Protein AF-A0A8S3WZ16-F1 (afdb_monomer)

Radius of gyration: 33.81 Å; Cα contacts (8 Å, |Δi|>4): 5; chains: 1; bounding box: 65×62×87 Å

Foldseek 3Di:
DVVVVVVVVVVVVVVVVVVVVVVVVCVVVCVVVVHPPDCDPDDQDPVNVVVVVVVVVVVVVVVVVVVVVVVVVVPDPVDPPDPPDDPPDDDDDPDPDDDPDVPDDPPPPPPDDDDDDDDDDDDDDDDDDDDDDDDDDDDDD

Sequence (141 aa):
MQSIFMIVQAQKRIERNIIHRKNSRLSAFDNIRNLPKCEVPDPVSESQKEVEHKRMQLEKWKEEKGEKRKKLLHNEKLFVAGIVHPPLKYVPPPLPRPMPSTSGRVSHSIRSNCQITQKNSKCSKSTKPLHSFKMQNNLHS

Organism: Parnassius apollo (NCBI:txid110799)

Secondary structure (DSSP, 8-state):
-HHHHHHHHHHHHHHHHHHHHHHHHHHHHHHHTTPPPP-PPP---HHHHHHHHHHHHHHHHHHHHHHHHHHHHHH--S--TT--PPP----PPPPPPPPPP------------S-------------------PPPP----

pLDDT: mean 70.28, std 16.03, range [38.38, 95.75]

Mean predicted aligned error: 22.91 Å

Solvent-accessible surface area (backbone atoms only — not comparable to full-atom values): 9740 Å² total; per-residue (Å²): 116,71,67,62,55,52,52,54,51,51,50,54,52,51,53,52,50,53,52,51,53,52,54,52,53,49,55,55,56,35,57,76,66,70,50,81,77,77,82,69,78,71,81,74,49,70,70,54,52,52,53,51,52,52,50,52,53,52,50,52,51,51,49,55,53,49,52,51,49,54,56,48,65,73,67,53,69,92,74,74,87,78,80,81,72,75,82,80,75,86,72,80,75,82,77,78,77,88,70,83,74,86,74,82,77,85,78,79,80,78,79,86,82,77,82,89,80,89,82,90,82,79,89,81,89,83,88,83,80,84,88,84,81,84,88,85,83,84,86,80,135

Structure (mmCIF, N/CA/C/O backbone):
data_AF-A0A8S3WZ16-F1
#
_entry.id   AF-A0A8S3WZ16-F1
#
loop_
_atom_site.group_PDB
_atom_site.id
_atom_site.type_symbol
_atom_site.label_atom_id
_atom_site.label_alt_id
_atom_site.label_comp_id
_atom_site.label_asym_id
_atom_site.label_entity_id
_atom_site.label_seq_id
_atom_site.pdbx_PDB_ins_code
_atom_site.Cartn_x
_atom_site.Cartn_y
_atom_site.Cartn_z
_atom_site.occupancy
_atom_site.B_iso_or_equiv
_atom_site.auth_seq_id
_atom_site.auth_comp_id
_atom_site.auth_asym_id
_atom_site.auth_atom_id
_atom_site.pdbx_PDB_model_num
ATOM 1 N N . MET A 1 1 ? 13.120 24.056 6.302 1.00 61.78 1 MET A N 1
ATOM 2 C CA . MET A 1 1 ? 12.292 22.914 5.843 1.00 61.78 1 MET A CA 1
ATOM 3 C C . MET A 1 1 ? 12.509 22.544 4.369 1.00 61.78 1 MET A C 1
ATOM 5 O O . MET A 1 1 ? 12.671 21.364 4.095 1.00 61.78 1 MET A O 1
ATOM 9 N N . GLN A 1 2 ? 12.593 23.492 3.422 1.00 67.56 2 GLN A N 1
ATOM 10 C CA . GLN A 1 2 ? 12.799 23.183 1.987 1.00 67.56 2 GLN A CA 1
ATOM 11 C C . GLN A 1 2 ? 14.152 22.512 1.660 1.00 67.56 2 GLN A C 1
ATOM 13 O O . GLN A 1 2 ? 14.198 21.594 0.848 1.00 67.56 2 GLN A O 1
ATOM 18 N N . SER A 1 3 ? 15.239 22.903 2.334 1.00 70.75 3 SER A N 1
ATOM 19 C CA . SER A 1 3 ? 16.582 22.327 2.114 1.00 70.75 3 SER A CA 1
ATOM 20 C C . SER A 1 3 ? 16.662 20.824 2.440 1.00 70.75 3 SER A C 1
ATOM 22 O O . SER A 1 3 ? 17.178 20.035 1.650 1.00 70.75 3 SER A O 1
ATOM 24 N N . ILE A 1 4 ? 16.049 20.394 3.548 1.00 80.69 4 ILE A N 1
ATOM 25 C CA . ILE A 1 4 ? 16.037 18.982 3.974 1.00 80.69 4 ILE A CA 1
ATOM 26 C C . ILE A 1 4 ? 15.304 18.111 2.945 1.00 80.69 4 ILE A C 1
ATOM 28 O O . ILE A 1 4 ? 15.764 17.028 2.596 1.00 80.69 4 ILE A O 1
ATOM 32 N N . PHE A 1 5 ? 14.193 18.606 2.398 1.00 84.31 5 PHE A N 1
ATOM 33 C CA . PHE A 1 5 ? 13.429 17.899 1.372 1.00 84.31 5 PHE A CA 1
ATOM 34 C C . PHE A 1 5 ? 14.230 17.692 0.077 1.00 84.31 5 PHE A C 1
ATOM 36 O O . PHE A 1 5 ? 14.185 16.610 -0.511 1.00 84.31 5 PHE A O 1
ATOM 43 N N . MET A 1 6 ? 15.011 18.695 -0.333 1.00 83.62 6 MET A N 1
ATOM 44 C CA . MET A 1 6 ? 15.886 18.600 -1.506 1.00 83.62 6 MET A CA 1
ATOM 45 C C . MET A 1 6 ? 17.010 17.578 -1.304 1.00 83.62 6 MET A C 1
ATOM 47 O O . MET A 1 6 ? 17.281 16.786 -2.206 1.00 83.62 6 MET A O 1
ATOM 51 N N . ILE A 1 7 ? 17.611 17.532 -0.110 1.00 85.94 7 ILE A N 1
ATOM 52 C CA . ILE A 1 7 ? 18.643 16.544 0.241 1.00 85.94 7 ILE A CA 1
ATOM 53 C C . ILE A 1 7 ? 18.065 15.123 0.200 1.00 85.94 7 ILE A C 1
ATOM 55 O O . ILE A 1 7 ? 18.642 14.241 -0.435 1.00 85.94 7 ILE A O 1
ATOM 59 N N . VAL A 1 8 ? 16.883 14.911 0.787 1.00 89.00 8 VAL A N 1
ATOM 60 C CA . VAL A 1 8 ? 16.197 13.606 0.773 1.00 89.00 8 VAL A CA 1
ATOM 61 C C . VAL A 1 8 ? 15.840 13.174 -0.653 1.00 89.00 8 VAL A C 1
ATOM 63 O O . VAL A 1 8 ? 15.984 12.003 -1.007 1.00 89.00 8 VAL A O 1
ATOM 66 N N . GLN A 1 9 ?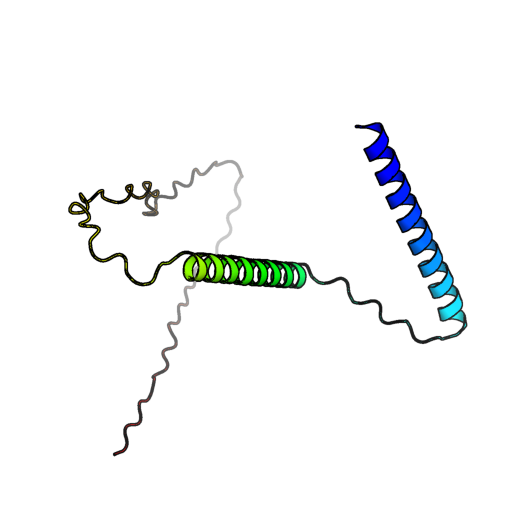 15.396 14.096 -1.511 1.00 87.62 9 GLN A N 1
ATOM 67 C CA . GLN A 1 9 ? 15.141 13.779 -2.919 1.00 87.62 9 GLN A CA 1
ATOM 68 C C . GLN A 1 9 ? 16.418 13.429 -3.688 1.00 87.62 9 GLN A C 1
ATOM 70 O O . GLN A 1 9 ? 16.414 12.474 -4.470 1.00 87.62 9 GLN A O 1
ATOM 75 N N . ALA A 1 10 ? 17.504 14.172 -3.467 1.00 87.31 10 ALA A N 1
ATOM 76 C CA . ALA A 1 10 ? 18.789 13.914 -4.102 1.00 87.31 10 ALA A CA 1
ATOM 77 C C . ALA A 1 10 ? 19.340 12.536 -3.705 1.00 87.31 10 ALA A C 1
ATOM 79 O O . ALA A 1 10 ? 19.722 11.761 -4.582 1.00 87.31 10 ALA A O 1
ATOM 80 N N . GLN A 1 11 ? 19.276 12.183 -2.417 1.00 90.38 11 GLN A N 1
ATOM 81 C CA . GLN A 1 11 ? 19.653 10.858 -1.914 1.00 90.38 11 GLN A CA 1
ATOM 82 C C . GLN A 1 11 ? 18.832 9.748 -2.581 1.00 90.38 11 GLN A C 1
ATOM 84 O O . GLN A 1 11 ? 19.403 8.839 -3.184 1.00 90.38 11 GLN A O 1
ATOM 89 N N . LYS A 1 12 ? 17.500 9.888 -2.625 1.00 90.38 12 LYS A N 1
ATOM 90 C CA . LYS A 1 12 ? 16.620 8.930 -3.318 1.00 90.38 12 LYS A CA 1
ATOM 91 C C . LYS A 1 12 ? 16.936 8.800 -4.811 1.00 90.38 12 LYS A C 1
ATOM 93 O O . LYS A 1 12 ? 16.765 7.731 -5.396 1.00 90.38 12 LYS A O 1
ATOM 98 N N . ARG A 1 13 ? 17.358 9.878 -5.478 1.00 88.25 13 ARG A N 1
ATOM 99 C CA . ARG A 1 13 ? 17.756 9.839 -6.896 1.00 88.25 13 ARG A CA 1
ATOM 100 C C . ARG A 1 13 ? 19.069 9.076 -7.089 1.00 88.25 13 ARG A C 1
ATOM 102 O O . ARG A 1 13 ? 19.168 8.288 -8.029 1.00 88.25 13 ARG A O 1
ATOM 109 N N . ILE A 1 14 ? 20.042 9.293 -6.206 1.00 90.25 14 ILE A N 1
ATOM 110 C CA . ILE A 1 14 ? 21.343 8.614 -6.221 1.00 90.25 14 ILE A CA 1
ATOM 111 C C . ILE A 1 14 ? 21.162 7.112 -5.976 1.00 90.25 14 ILE A C 1
ATOM 113 O O . ILE A 1 14 ? 21.662 6.307 -6.760 1.00 90.25 14 ILE A O 1
ATOM 117 N N . GLU A 1 15 ? 20.377 6.728 -4.968 1.00 89.56 15 GLU A N 1
ATOM 118 C CA . GLU A 1 15 ? 20.083 5.324 -4.649 1.00 89.56 15 GLU A CA 1
ATOM 119 C C . GLU A 1 15 ? 19.469 4.582 -5.839 1.00 89.56 15 GLU A C 1
ATOM 121 O O . GLU A 1 15 ? 19.973 3.534 -6.251 1.00 89.56 15 GLU A O 1
ATOM 126 N N . ARG A 1 16 ? 18.439 5.163 -6.470 1.00 88.12 16 ARG A N 1
ATOM 127 C CA . ARG A 1 16 ? 17.818 4.574 -7.667 1.00 88.12 16 ARG A CA 1
ATOM 128 C C . ARG A 1 16 ? 18.807 4.427 -8.822 1.00 88.12 16 ARG A C 1
ATOM 130 O O . ARG A 1 16 ? 18.770 3.418 -9.521 1.00 88.12 16 ARG A O 1
ATOM 137 N N . ASN A 1 17 ? 19.698 5.400 -9.025 1.00 85.81 17 ASN A N 1
ATOM 138 C CA . ASN A 1 17 ? 20.696 5.329 -10.092 1.00 85.81 17 ASN A CA 1
ATOM 139 C C . ASN A 1 17 ? 21.721 4.211 -9.846 1.00 85.81 17 ASN A C 1
ATOM 141 O O . ASN A 1 17 ? 22.048 3.470 -10.772 1.00 85.81 17 ASN A O 1
ATOM 145 N N . ILE A 1 18 ? 22.187 4.057 -8.603 1.00 84.12 18 ILE A N 1
ATOM 146 C CA . ILE A 1 18 ? 23.115 2.988 -8.213 1.00 84.12 18 ILE A CA 1
ATOM 147 C C . ILE A 1 18 ? 22.468 1.616 -8.427 1.00 84.12 18 ILE A C 1
ATOM 149 O O . ILE A 1 18 ? 23.093 0.745 -9.032 1.00 84.12 18 ILE A O 1
ATOM 153 N N . ILE A 1 19 ? 21.220 1.435 -7.983 1.00 83.25 19 ILE A N 1
ATOM 154 C CA . ILE A 1 19 ? 20.462 0.190 -8.181 1.00 83.25 19 ILE A CA 1
ATOM 155 C C . ILE A 1 19 ? 20.325 -0.113 -9.677 1.00 83.25 19 ILE A C 1
ATOM 157 O O . ILE A 1 19 ? 20.655 -1.210 -10.119 1.00 83.25 19 ILE A O 1
ATOM 161 N N . HIS A 1 20 ? 19.929 0.877 -10.480 1.00 79.00 20 HIS A N 1
ATOM 162 C CA . HIS A 1 20 ? 19.768 0.706 -11.921 1.00 79.00 20 HIS A CA 1
ATOM 163 C C . HIS A 1 20 ? 21.076 0.299 -12.622 1.00 79.00 20 HIS A C 1
ATOM 165 O O . HIS A 1 20 ? 21.086 -0.652 -13.404 1.00 79.00 20 HIS A O 1
ATOM 171 N N . ARG A 1 21 ? 22.202 0.955 -12.299 1.00 75.06 21 ARG A N 1
ATOM 172 C CA . ARG A 1 21 ? 23.521 0.603 -12.855 1.00 75.06 21 ARG A CA 1
ATOM 173 C C . ARG A 1 21 ? 23.966 -0.804 -12.453 1.00 75.06 21 ARG A C 1
ATOM 175 O O . ARG A 1 21 ? 24.537 -1.508 -13.283 1.00 75.06 21 ARG A O 1
ATOM 182 N N . LYS A 1 22 ? 23.729 -1.213 -11.200 1.00 76.44 22 LYS A N 1
ATOM 183 C CA . LYS A 1 22 ? 24.051 -2.567 -10.720 1.00 76.44 22 LYS A CA 1
ATOM 184 C C . LYS A 1 22 ? 23.232 -3.618 -11.468 1.00 76.44 22 LYS A C 1
ATOM 186 O O . LYS A 1 22 ? 23.818 -4.551 -12.006 1.00 76.44 22 LYS A O 1
ATOM 191 N N . ASN A 1 23 ? 21.924 -3.409 -11.593 1.00 73.44 23 ASN A N 1
ATOM 192 C CA . ASN A 1 23 ? 21.033 -4.331 -12.298 1.00 73.44 23 ASN A CA 1
ATOM 193 C C . ASN A 1 23 ? 21.380 -4.434 -13.793 1.00 73.44 23 ASN A C 1
ATOM 195 O O . ASN A 1 23 ? 21.405 -5.530 -14.342 1.00 73.44 23 ASN A O 1
ATOM 199 N N . SER A 1 24 ? 21.716 -3.313 -14.443 1.00 69.75 24 SER A N 1
ATOM 200 C CA . SER A 1 24 ? 22.125 -3.295 -15.854 1.00 69.75 24 SER A CA 1
ATOM 201 C C . SER A 1 24 ? 23.455 -4.021 -16.093 1.00 69.75 24 SER A C 1
ATOM 203 O O . SER A 1 24 ? 23.556 -4.817 -17.026 1.00 69.75 24 SER A O 1
ATOM 205 N N . ARG A 1 25 ? 24.465 -3.796 -15.237 1.00 65.44 25 ARG A N 1
ATOM 206 C CA . ARG A 1 25 ? 25.770 -4.469 -15.354 1.00 65.44 25 ARG A CA 1
ATOM 207 C C . ARG A 1 25 ? 25.654 -5.973 -15.131 1.00 65.44 25 ARG A C 1
ATOM 209 O O . ARG A 1 25 ? 26.225 -6.725 -15.910 1.00 65.44 25 ARG A O 1
ATOM 216 N N . LEU A 1 26 ? 24.925 -6.397 -14.100 1.00 67.38 26 LEU A N 1
ATOM 217 C CA . LEU A 1 26 ? 24.709 -7.817 -13.822 1.00 67.38 26 LEU A CA 1
ATOM 218 C C . LEU A 1 26 ? 23.967 -8.475 -14.989 1.00 67.38 26 LEU A C 1
ATOM 220 O O . LEU A 1 26 ? 24.486 -9.415 -15.572 1.00 67.38 26 LEU A O 1
ATOM 224 N N . SER A 1 27 ? 22.877 -7.872 -15.474 1.00 68.94 27 SER A N 1
ATOM 225 C CA . SER A 1 27 ? 22.105 -8.426 -16.593 1.00 68.94 27 SER A CA 1
ATOM 226 C C . SER A 1 27 ? 22.912 -8.633 -17.882 1.00 68.94 27 SER A C 1
ATOM 228 O O . SER A 1 27 ? 22.651 -9.603 -18.591 1.00 68.94 27 SER A O 1
ATOM 230 N N . ALA A 1 28 ? 23.864 -7.754 -18.216 1.00 72.88 28 ALA A N 1
ATOM 231 C CA . ALA A 1 28 ? 24.675 -7.906 -19.426 1.00 72.88 28 ALA A CA 1
ATOM 232 C C . ALA A 1 28 ? 25.730 -9.018 -19.287 1.00 72.88 28 ALA A C 1
ATOM 234 O O . ALA A 1 28 ? 25.886 -9.837 -20.191 1.00 72.88 28 ALA A O 1
ATOM 235 N N . PHE A 1 29 ? 26.430 -9.075 -18.148 1.00 76.06 29 PHE A N 1
ATOM 236 C CA . PHE A 1 29 ? 27.419 -10.125 -17.883 1.00 76.06 29 PHE A CA 1
ATOM 237 C C . PHE A 1 29 ? 26.770 -11.496 -17.675 1.00 76.06 29 PHE A C 1
ATOM 239 O O . PHE A 1 29 ? 27.312 -12.498 -18.140 1.00 76.06 29 PHE A O 1
ATOM 246 N N . ASP A 1 30 ? 25.608 -11.539 -17.030 1.00 74.31 30 ASP A N 1
ATOM 247 C CA . ASP A 1 30 ? 24.850 -12.765 -16.792 1.00 74.31 30 ASP A CA 1
ATOM 248 C C . ASP A 1 30 ? 24.324 -13.351 -18.110 1.00 74.31 30 ASP A C 1
ATOM 250 O O . ASP A 1 30 ? 24.339 -14.568 -18.286 1.00 74.31 30 ASP A O 1
ATOM 254 N N . ASN A 1 31 ? 23.966 -12.497 -19.079 1.00 78.44 31 ASN A N 1
ATOM 255 C CA . ASN A 1 31 ? 23.580 -12.915 -20.430 1.00 78.44 31 ASN A CA 1
ATOM 256 C C . ASN A 1 31 ? 24.759 -13.544 -21.196 1.00 78.44 31 ASN A C 1
ATOM 258 O O . ASN A 1 31 ? 24.625 -14.627 -21.752 1.00 78.44 31 ASN A O 1
ATOM 262 N N . ILE A 1 32 ? 25.951 -12.933 -21.144 1.00 84.81 32 ILE A N 1
ATOM 263 C CA . ILE A 1 32 ? 27.167 -13.503 -21.761 1.00 84.81 32 ILE A CA 1
ATOM 264 C C . ILE A 1 32 ? 27.509 -14.878 -21.160 1.00 84.81 32 ILE A C 1
ATOM 266 O O . ILE A 1 32 ? 28.026 -15.751 -21.852 1.00 84.81 32 ILE A O 1
ATOM 270 N N . ARG A 1 33 ? 27.214 -15.084 -19.871 1.00 85.12 33 ARG A N 1
ATOM 271 C CA . ARG A 1 33 ? 27.470 -16.341 -19.150 1.00 85.12 33 ARG A CA 1
ATOM 272 C C . ARG A 1 33 ? 26.323 -17.353 -19.244 1.00 85.12 33 ARG A C 1
ATOM 274 O O . ARG A 1 33 ? 26.421 -18.399 -18.609 1.00 85.12 33 ARG A O 1
ATOM 281 N N . ASN A 1 34 ? 25.258 -17.059 -19.999 1.00 81.62 34 ASN A N 1
ATOM 282 C CA . ASN A 1 34 ? 24.035 -17.868 -20.074 1.00 81.62 34 ASN A CA 1
ATOM 283 C C . ASN A 1 34 ? 23.478 -18.254 -18.691 1.00 81.62 34 ASN A C 1
ATOM 285 O O . ASN A 1 34 ? 22.968 -19.359 -18.501 1.00 81.62 34 ASN A O 1
ATOM 289 N N . LEU A 1 35 ? 23.598 -17.360 -17.706 1.00 79.75 35 LEU A N 1
ATOM 290 C CA . LEU A 1 35 ? 23.039 -17.608 -16.385 1.00 79.75 35 LEU A CA 1
ATOM 291 C C . LEU A 1 35 ? 21.508 -17.508 -16.444 1.00 79.75 35 LEU A C 1
ATOM 293 O O . LEU A 1 35 ? 20.971 -16.667 -17.177 1.00 79.75 35 LEU A O 1
ATOM 297 N N . PRO A 1 36 ? 20.785 -18.348 -15.679 1.00 74.25 36 PRO A N 1
ATOM 298 C CA . PRO A 1 36 ? 19.339 -18.247 -15.588 1.00 74.25 36 PRO A CA 1
ATOM 299 C C . PRO A 1 36 ? 18.974 -16.850 -15.089 1.00 74.25 36 PRO A C 1
ATOM 301 O O . PRO A 1 36 ? 19.536 -16.353 -14.110 1.00 74.25 36 PRO A O 1
ATOM 304 N N . LYS A 1 37 ? 18.047 -16.196 -15.793 1.00 69.81 37 LYS A N 1
ATOM 305 C CA . LYS A 1 37 ? 17.553 -14.881 -15.388 1.00 69.81 37 LYS A CA 1
ATOM 306 C C . LYS A 1 37 ? 16.954 -15.027 -13.995 1.00 69.81 37 LYS A C 1
ATOM 308 O O . LYS A 1 37 ? 16.067 -15.849 -13.795 1.00 69.81 37 LYS A O 1
ATOM 313 N N . CYS A 1 38 ? 17.451 -14.237 -13.049 1.00 64.56 38 CYS A N 1
ATOM 314 C CA . CYS A 1 38 ? 16.820 -14.122 -11.744 1.00 64.56 38 CYS A CA 1
ATOM 315 C C . CYS A 1 38 ? 15.381 -13.649 -11.989 1.00 64.56 38 CYS A C 1
ATOM 317 O O . CYS A 1 38 ? 15.195 -12.620 -12.645 1.00 64.56 38 CYS A O 1
ATOM 319 N N . GLU A 1 39 ? 14.388 -14.426 -11.552 1.00 62.50 39 GLU A N 1
ATOM 320 C CA . GLU A 1 39 ? 12.971 -14.088 -11.687 1.00 62.50 39 GLU A CA 1
ATOM 321 C C . GLU A 1 39 ? 12.711 -12.810 -10.888 1.00 62.50 39 GLU A C 1
ATOM 323 O O . GLU A 1 39 ? 12.505 -12.819 -9.675 1.00 62.50 39 GLU A O 1
ATOM 328 N N . VAL A 1 40 ? 12.815 -11.669 -11.566 1.00 66.56 40 VAL A N 1
ATOM 329 C CA . VAL A 1 40 ? 12.372 -10.400 -11.006 1.00 66.56 40 VAL A CA 1
ATOM 330 C C . VAL A 1 40 ? 10.859 -10.530 -10.868 1.00 66.56 40 VAL A C 1
ATOM 332 O O . VAL A 1 40 ? 10.218 -10.841 -11.873 1.00 66.56 40 VAL A O 1
ATOM 335 N N . PRO A 1 41 ? 10.285 -10.315 -9.670 1.00 66.75 41 PRO A N 1
ATOM 336 C CA . PRO A 1 41 ? 8.845 -10.384 -9.496 1.00 66.75 41 PRO A CA 1
ATOM 337 C C . PRO A 1 41 ? 8.187 -9.468 -10.518 1.00 66.75 41 PRO A C 1
ATOM 339 O O . PRO A 1 41 ? 8.551 -8.288 -10.608 1.00 66.75 41 PRO A O 1
ATOM 342 N N . ASP A 1 42 ? 7.257 -10.020 -11.295 1.00 66.56 42 ASP A N 1
ATOM 343 C CA . ASP A 1 42 ? 6.514 -9.238 -12.270 1.00 66.56 42 ASP A CA 1
ATOM 344 C C . ASP A 1 42 ? 5.930 -7.999 -11.583 1.00 66.56 42 ASP A C 1
ATOM 346 O O . ASP A 1 42 ? 5.492 -8.077 -10.425 1.00 66.56 42 ASP A O 1
ATOM 350 N N . PRO A 1 43 ? 5.944 -6.832 -12.250 1.00 68.56 43 PRO A N 1
ATOM 351 C CA . PRO A 1 43 ? 5.372 -5.628 -11.680 1.00 68.56 43 PRO A CA 1
ATOM 352 C C . PRO A 1 43 ? 3.919 -5.916 -11.301 1.00 68.56 43 PRO A C 1
ATOM 354 O O . PRO A 1 43 ? 3.069 -6.118 -12.166 1.00 68.56 43 PRO A O 1
ATOM 357 N N . VAL A 1 44 ? 3.665 -5.950 -9.988 1.00 69.56 44 VAL A N 1
ATOM 358 C CA . VAL A 1 44 ? 2.358 -6.261 -9.404 1.00 69.56 44 VAL A CA 1
ATOM 359 C C . VAL A 1 44 ? 1.307 -5.406 -10.102 1.00 69.56 44 VAL A C 1
ATOM 361 O O . VAL A 1 44 ? 1.407 -4.170 -10.108 1.00 69.56 44 VAL A O 1
ATOM 364 N N . SER A 1 45 ? 0.332 -6.071 -10.723 1.00 78.00 45 SER A N 1
ATOM 365 C CA . SER A 1 45 ? -0.728 -5.394 -11.470 1.00 78.00 45 SER A CA 1
ATOM 366 C C . SER A 1 45 ? -1.468 -4.410 -10.560 1.00 78.00 45 SER A C 1
ATOM 368 O O . SER A 1 45 ? -1.567 -4.623 -9.349 1.00 78.00 45 SER A O 1
ATOM 370 N N . GLU A 1 46 ? -2.018 -3.329 -11.116 1.00 77.31 46 GLU A N 1
ATOM 371 C CA . GLU A 1 46 ? -2.774 -2.352 -10.314 1.00 77.31 46 GLU A CA 1
ATOM 372 C C . GLU A 1 46 ? -3.913 -3.018 -9.530 1.00 77.31 46 GLU A C 1
ATOM 374 O O . GLU A 1 46 ? -4.116 -2.722 -8.354 1.00 77.31 46 GLU A O 1
ATOM 379 N N . SER A 1 47 ? -4.557 -4.022 -10.134 1.00 78.50 47 SER A N 1
ATOM 380 C CA . SER A 1 47 ? -5.588 -4.832 -9.481 1.00 78.50 47 SER A CA 1
ATOM 381 C C . SER A 1 47 ? -5.082 -5.576 -8.236 1.00 78.50 47 SER A C 1
ATOM 383 O O . SER A 1 47 ? -5.762 -5.610 -7.212 1.00 78.50 47 SER A O 1
ATOM 385 N N . GLN A 1 48 ? -3.864 -6.121 -8.275 1.00 80.00 48 GLN A N 1
ATOM 386 C CA . GLN A 1 48 ? -3.262 -6.812 -7.136 1.00 80.00 48 GLN A CA 1
ATOM 387 C C . GLN A 1 48 ? -2.863 -5.828 -6.031 1.00 80.00 48 GLN A C 1
ATOM 389 O O . GLN A 1 48 ? -3.084 -6.120 -4.857 1.00 80.00 48 GLN A O 1
ATOM 394 N N . LYS A 1 49 ? -2.373 -4.632 -6.388 1.00 83.44 49 LYS A N 1
ATOM 395 C CA . LYS A 1 49 ? -2.077 -3.566 -5.414 1.00 83.44 49 LYS A CA 1
ATOM 396 C C . LYS A 1 49 ? -3.333 -3.090 -4.688 1.00 83.44 49 LYS A C 1
ATOM 398 O O . LYS A 1 49 ? -3.296 -2.875 -3.479 1.00 83.44 49 LYS A O 1
ATOM 403 N N . GLU A 1 50 ? -4.456 -2.950 -5.392 1.00 88.88 50 GLU A N 1
ATOM 404 C CA . GLU A 1 50 ? -5.729 -2.592 -4.758 1.00 88.88 50 GLU A CA 1
ATOM 405 C C . GLU A 1 50 ? -6.220 -3.668 -3.786 1.00 88.88 50 GLU A C 1
ATOM 407 O O . GLU A 1 50 ? -6.719 -3.346 -2.705 1.00 88.88 50 GLU A O 1
ATOM 412 N N . VAL A 1 51 ? -6.088 -4.943 -4.160 1.00 91.12 51 VAL A N 1
ATOM 413 C CA . VAL A 1 51 ? -6.460 -6.076 -3.301 1.00 91.12 51 VAL A CA 1
ATOM 414 C C . VAL A 1 51 ? -5.586 -6.113 -2.050 1.00 91.12 51 VAL A C 1
ATOM 416 O O . VAL A 1 51 ? -6.104 -6.256 -0.942 1.00 91.12 51 VAL A O 1
ATOM 419 N N . GLU A 1 52 ? -4.279 -5.925 -2.204 1.00 89.50 52 GLU A N 1
ATOM 420 C CA . GLU A 1 52 ? -3.331 -5.887 -1.092 1.00 89.50 52 GLU A CA 1
ATOM 421 C C . GLU A 1 52 ? -3.602 -4.703 -0.154 1.00 89.50 52 GLU A C 1
ATOM 423 O O . GLU A 1 52 ? -3.676 -4.867 1.065 1.00 89.50 52 GLU A O 1
ATOM 428 N N . HIS A 1 53 ? -3.887 -3.527 -0.712 1.00 92.75 53 HIS A N 1
ATOM 429 C CA . HIS A 1 53 ? -4.257 -2.352 0.067 1.00 92.75 53 HIS A CA 1
ATOM 430 C C . HIS A 1 53 ? -5.569 -2.555 0.843 1.00 92.75 53 HIS A C 1
ATOM 432 O O . HIS A 1 53 ? -5.646 -2.236 2.032 1.00 92.75 53 HIS A O 1
ATOM 438 N N . LYS A 1 54 ? -6.596 -3.145 0.213 1.00 93.56 54 LYS A N 1
ATOM 439 C CA . LYS A 1 54 ? -7.853 -3.510 0.891 1.00 93.56 54 LYS A CA 1
ATOM 440 C C . LYS A 1 54 ? -7.607 -4.507 2.025 1.00 93.56 54 LYS A C 1
ATOM 442 O O . LYS A 1 54 ? -8.164 -4.340 3.110 1.00 93.56 54 LYS A O 1
ATOM 447 N N . ARG A 1 55 ? -6.754 -5.513 1.807 1.00 95.50 55 ARG A N 1
ATOM 448 C CA . ARG A 1 55 ? -6.372 -6.488 2.839 1.00 95.50 55 ARG A CA 1
ATOM 449 C C . ARG A 1 55 ? -5.724 -5.799 4.041 1.00 95.50 55 ARG A C 1
ATOM 451 O O . ARG A 1 55 ? -6.165 -6.033 5.163 1.00 95.50 55 ARG A O 1
ATOM 458 N N . MET A 1 56 ? -4.757 -4.912 3.805 1.00 93.94 56 MET A N 1
ATOM 459 C CA . MET A 1 56 ? -4.095 -4.153 4.871 1.00 93.94 56 MET A CA 1
ATOM 460 C C . MET A 1 56 ? -5.068 -3.278 5.670 1.00 93.94 56 MET A C 1
ATOM 462 O O . MET A 1 56 ? -4.987 -3.216 6.895 1.00 93.94 56 MET A O 1
ATOM 466 N N . GLN A 1 57 ? -6.013 -2.609 5.003 1.00 94.25 57 GLN A N 1
ATOM 467 C CA . GLN A 1 57 ? -7.021 -1.801 5.696 1.00 94.25 57 GLN A CA 1
ATOM 468 C C . GLN A 1 57 ? -7.916 -2.648 6.603 1.00 94.25 57 GLN A C 1
ATOM 470 O O . GLN A 1 57 ? -8.222 -2.240 7.723 1.00 94.25 57 GLN A O 1
ATOM 475 N N . LEU A 1 58 ? -8.324 -3.831 6.136 1.00 94.69 58 LEU A N 1
ATOM 476 C CA . LEU A 1 58 ? -9.142 -4.751 6.923 1.00 94.69 58 LEU A CA 1
ATOM 477 C C . LEU A 1 58 ? -8.385 -5.310 8.128 1.00 94.69 58 LEU A C 1
ATOM 479 O O . LEU A 1 58 ? -8.971 -5.449 9.201 1.00 94.69 58 LEU A O 1
ATOM 483 N N . GLU A 1 59 ? -7.103 -5.623 7.963 1.00 93.94 59 GLU A N 1
ATOM 484 C CA . GLU A 1 59 ? -6.234 -6.079 9.048 1.00 93.94 59 GLU A CA 1
ATOM 485 C C . GLU A 1 59 ? -6.092 -5.001 10.124 1.00 93.94 59 GLU A C 1
ATOM 487 O O . GLU A 1 59 ? -6.445 -5.238 11.281 1.00 93.94 59 GLU A O 1
ATOM 492 N N . LYS A 1 60 ? -5.759 -3.771 9.719 1.00 95.75 60 LYS A N 1
ATOM 493 C CA . LYS A 1 60 ? -5.699 -2.620 10.626 1.00 95.75 60 LYS A CA 1
ATOM 494 C C . LYS A 1 60 ? -7.033 -2.372 11.338 1.00 95.75 60 LYS A C 1
ATOM 496 O O . LYS A 1 60 ? -7.072 -2.123 12.541 1.00 95.75 60 LYS A O 1
ATOM 501 N N . TRP A 1 61 ? -8.153 -2.482 10.621 1.00 94.06 61 TRP A N 1
ATOM 502 C CA . TRP A 1 61 ? -9.478 -2.313 11.218 1.00 94.06 61 TRP A CA 1
ATOM 503 C C . TRP A 1 61 ? -9.794 -3.395 12.261 1.00 94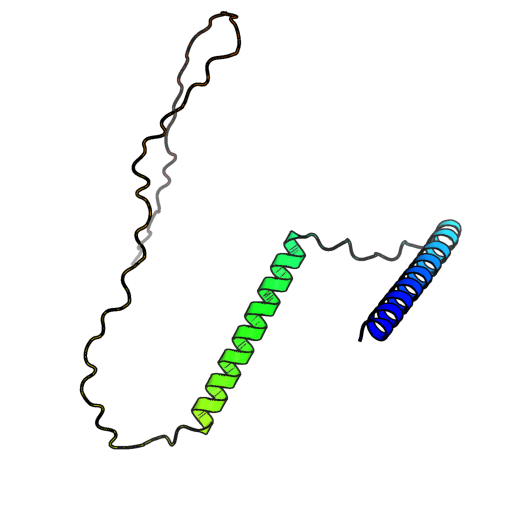.06 61 TRP A C 1
ATOM 505 O O . TRP A 1 61 ? -10.368 -3.093 13.312 1.00 94.06 61 TRP A O 1
ATOM 515 N N . LYS A 1 62 ? -9.402 -4.650 12.005 1.00 95.00 62 LYS A N 1
ATOM 516 C CA . LYS A 1 62 ? -9.542 -5.747 12.974 1.00 95.00 62 LYS A CA 1
ATOM 517 C C . LYS A 1 62 ? -8.708 -5.497 14.227 1.00 95.00 62 LYS A C 1
ATOM 519 O O . LYS A 1 62 ? -9.232 -5.679 15.327 1.00 95.00 62 LYS A O 1
ATOM 524 N N . GLU A 1 63 ? -7.465 -5.055 14.072 1.00 92.75 63 GLU A N 1
ATOM 525 C CA . GLU A 1 63 ? -6.579 -4.721 15.190 1.00 92.75 63 GLU A CA 1
ATOM 526 C C . GLU A 1 63 ? -7.161 -3.596 16.050 1.00 92.75 63 GLU A C 1
ATOM 528 O O . GLU A 1 63 ? -7.348 -3.781 17.253 1.00 92.75 63 GLU A O 1
ATOM 533 N N . GLU A 1 64 ? -7.572 -2.479 15.440 1.00 90.31 64 GLU A N 1
ATOM 534 C CA . GLU A 1 64 ? -8.175 -1.352 16.162 1.00 90.31 64 GLU A CA 1
ATOM 535 C C . GLU A 1 64 ? -9.461 -1.755 16.901 1.00 90.31 64 GLU A C 1
ATOM 537 O O . GLU A 1 64 ? -9.714 -1.320 18.029 1.00 90.31 64 GLU A O 1
ATOM 542 N N . LYS A 1 65 ? -10.307 -2.591 16.284 1.00 90.88 65 LYS A N 1
ATOM 543 C CA . LYS A 1 65 ? -11.522 -3.109 16.931 1.00 90.88 65 LYS A CA 1
ATOM 544 C C . LYS A 1 65 ? -11.189 -4.048 18.087 1.00 90.88 65 LYS A C 1
ATOM 546 O O . LYS A 1 65 ? -11.866 -3.982 19.115 1.00 90.88 65 LYS A O 1
ATOM 551 N N . GLY A 1 66 ? -10.178 -4.900 17.932 1.00 85.62 66 GLY A N 1
ATOM 552 C CA . GLY A 1 66 ? -9.692 -5.792 18.980 1.00 85.62 66 GLY A CA 1
ATOM 553 C C . GLY A 1 66 ? -9.122 -5.021 20.167 1.00 85.62 66 GLY A C 1
ATOM 554 O O . GLY A 1 66 ? -9.490 -5.286 21.309 1.00 85.62 66 GLY A O 1
ATOM 555 N N . GLU A 1 67 ? -8.295 -4.012 19.909 1.00 83.19 67 GLU A N 1
ATOM 556 C CA . GLU A 1 67 ? -7.697 -3.172 20.943 1.00 83.19 67 GLU A CA 1
ATOM 557 C C . GLU A 1 67 ? -8.759 -2.368 21.709 1.00 83.19 67 GLU A C 1
ATOM 559 O O . GLU A 1 67 ? -8.738 -2.329 22.939 1.00 83.19 67 GLU A O 1
ATOM 564 N N . LYS A 1 68 ? -9.754 -1.805 21.009 1.00 78.44 68 LYS A N 1
ATOM 565 C CA . LYS A 1 68 ? -10.905 -1.136 21.642 1.00 78.44 68 LYS A CA 1
ATOM 566 C C . LYS A 1 68 ? -11.688 -2.083 22.549 1.00 78.44 68 LYS A C 1
ATOM 568 O O . LYS A 1 68 ? -12.029 -1.700 23.663 1.00 78.44 68 LYS A O 1
ATOM 573 N N . ARG A 1 69 ? -11.942 -3.323 22.112 1.00 75.75 69 ARG A N 1
ATOM 574 C CA . ARG A 1 69 ? -12.609 -4.335 22.949 1.00 75.75 69 ARG A CA 1
ATOM 575 C C . ARG A 1 69 ? -11.787 -4.669 24.193 1.00 75.75 69 ARG A C 1
ATOM 577 O O . ARG A 1 69 ? -12.346 -4.681 25.280 1.00 75.75 69 ARG A O 1
ATOM 584 N N . LYS A 1 70 ? -10.472 -4.865 24.056 1.00 75.69 70 LYS A N 1
ATOM 585 C CA . LYS A 1 70 ? -9.578 -5.123 25.198 1.00 75.69 70 LYS A CA 1
ATOM 586 C C . LYS A 1 70 ? -9.564 -3.959 26.195 1.00 75.69 70 LYS A C 1
ATOM 588 O O . LYS A 1 70 ? -9.626 -4.190 27.397 1.00 75.69 70 LYS A O 1
ATOM 593 N N . LYS A 1 71 ? -9.544 -2.714 25.707 1.00 74.44 71 LYS A N 1
ATOM 594 C CA . LYS A 1 71 ? -9.614 -1.511 26.555 1.00 74.44 71 LYS A CA 1
ATOM 595 C C . LYS A 1 71 ? -10.968 -1.361 27.258 1.00 74.44 71 LYS A C 1
ATOM 597 O O . LYS A 1 71 ? -10.987 -0.926 28.402 1.00 74.44 71 LYS A O 1
ATOM 602 N N . LEU A 1 72 ? -12.082 -1.724 26.619 1.00 65.69 72 LEU A N 1
ATOM 603 C CA . LEU A 1 72 ? -13.410 -1.703 27.252 1.00 65.69 72 LEU A CA 1
ATOM 604 C C . LEU A 1 72 ? -13.532 -2.771 28.348 1.00 65.69 72 LEU A C 1
ATOM 606 O O . LEU A 1 72 ? -13.879 -2.438 29.474 1.00 65.69 72 LEU A O 1
ATOM 610 N N . LEU A 1 73 ? -13.118 -4.010 28.062 1.00 61.72 73 LEU A N 1
ATOM 611 C CA . LEU A 1 73 ? -13.106 -5.107 29.041 1.00 61.72 73 LEU A CA 1
ATOM 612 C C . LEU A 1 73 ? -12.232 -4.820 30.272 1.00 61.72 73 LEU A C 1
ATOM 614 O O . LEU A 1 73 ? -12.527 -5.311 31.354 1.00 61.72 73 LEU A O 1
ATOM 618 N N . HIS A 1 74 ? -11.165 -4.031 30.125 1.00 61.06 74 HIS A N 1
ATOM 619 C CA . HIS A 1 74 ? -10.298 -3.660 31.246 1.00 61.06 74 HIS A CA 1
ATOM 620 C C . HIS A 1 74 ? -10.876 -2.526 32.120 1.00 61.06 74 HIS A C 1
ATOM 622 O O . HIS A 1 74 ? -10.479 -2.382 33.273 1.00 61.06 74 HIS A O 1
ATOM 628 N N . ASN A 1 75 ? -11.789 -1.702 31.592 1.00 59.00 75 ASN A N 1
ATOM 629 C CA . ASN A 1 75 ? -12.363 -0.557 32.316 1.00 59.00 75 ASN A CA 1
ATOM 630 C C . ASN A 1 75 ? -13.802 -0.794 32.803 1.00 59.00 75 ASN A C 1
ATOM 632 O O . ASN A 1 75 ? -14.309 -0.018 33.613 1.00 59.00 75 ASN A O 1
ATOM 636 N N . GLU A 1 76 ? -14.466 -1.856 32.350 1.00 60.28 76 GLU A N 1
ATOM 637 C CA . GLU A 1 76 ? -15.770 -2.254 32.872 1.00 60.28 76 GLU A CA 1
ATOM 638 C C . GLU A 1 76 ? -15.598 -2.956 34.227 1.00 60.28 76 GLU A C 1
ATOM 640 O O . GLU A 1 76 ? -15.316 -4.150 34.320 1.00 60.28 76 GLU A O 1
ATOM 645 N N . LYS A 1 77 ? -15.806 -2.206 35.318 1.00 64.75 77 LYS A N 1
ATOM 646 C CA . LYS A 1 77 ? -16.229 -2.808 36.588 1.00 64.75 77 LYS A CA 1
ATOM 647 C C . LYS A 1 77 ? -17.529 -3.561 36.303 1.00 64.75 77 LYS A C 1
ATOM 649 O O . LYS A 1 77 ? -18.547 -2.931 36.032 1.00 64.75 77 LYS A O 1
ATOM 654 N N . LEU A 1 78 ? -17.465 -4.891 36.356 1.00 67.44 78 LEU A N 1
ATOM 655 C CA . LEU A 1 78 ? -18.489 -5.815 35.854 1.00 67.44 78 LEU A CA 1
ATOM 656 C C . LEU A 1 78 ? -19.907 -5.603 36.404 1.00 67.44 78 LEU A C 1
ATOM 658 O O . LEU A 1 78 ? -20.850 -6.083 35.790 1.00 67.44 78 LEU A O 1
ATOM 662 N N . PHE A 1 79 ? -20.095 -4.852 37.490 1.00 58.81 79 PHE A N 1
ATOM 663 C CA . PHE A 1 79 ? -21.424 -4.459 37.950 1.00 58.81 79 PHE A CA 1
ATOM 664 C C . PHE A 1 79 ? -21.382 -3.065 38.580 1.00 58.81 79 PHE A C 1
ATOM 666 O O . PHE A 1 79 ? -21.009 -2.906 39.740 1.00 58.81 79 PHE A O 1
ATOM 673 N N . VAL A 1 80 ? -21.812 -2.045 37.836 1.00 57.34 80 VAL A N 1
ATOM 674 C CA . VAL A 1 80 ? -22.403 -0.854 38.457 1.00 57.34 80 VAL A CA 1
ATOM 675 C C . VAL A 1 80 ? -23.904 -1.099 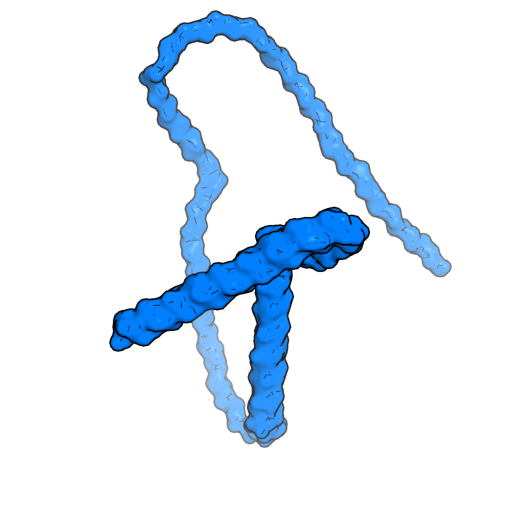38.491 1.00 57.34 80 VAL A C 1
ATOM 677 O O . VAL A 1 80 ? -24.627 -0.800 37.543 1.00 57.34 80 VAL A O 1
ATOM 680 N N . ALA A 1 81 ? -24.372 -1.707 39.578 1.00 58.09 81 ALA A N 1
ATOM 681 C CA . ALA A 1 81 ? -25.788 -1.684 39.898 1.00 58.09 81 ALA A CA 1
ATOM 682 C C . ALA A 1 81 ? -26.190 -0.217 40.127 1.00 58.09 81 ALA A C 1
ATOM 684 O O . ALA A 1 81 ? -25.706 0.417 41.061 1.00 58.09 81 ALA A O 1
ATOM 685 N N . GLY A 1 82 ? -27.053 0.323 39.260 1.00 58.16 82 GLY A N 1
ATOM 686 C CA . GLY A 1 82 ? -27.824 1.526 39.581 1.00 58.16 82 GLY A CA 1
ATOM 687 C C . GLY A 1 82 ? -27.535 2.808 38.799 1.00 58.16 82 GLY A C 1
ATOM 688 O O . GLY A 1 82 ? -27.735 3.881 39.358 1.00 58.16 82 GLY A O 1
ATOM 689 N N . ILE A 1 83 ? -27.150 2.761 37.518 1.00 63.44 83 ILE A N 1
ATOM 690 C CA . ILE A 1 83 ? -27.354 3.948 36.665 1.00 63.44 83 ILE A CA 1
ATOM 691 C C . ILE A 1 83 ? -28.756 3.857 36.058 1.00 63.44 83 ILE A C 1
ATOM 693 O O . ILE A 1 83 ? -28.975 3.213 35.034 1.00 63.44 83 ILE A O 1
ATOM 697 N N . VAL A 1 84 ? -29.724 4.493 36.722 1.00 66.94 84 VAL A N 1
ATOM 698 C CA . VAL A 1 84 ? -31.051 4.737 36.146 1.00 66.94 84 VAL A CA 1
ATOM 699 C C . VAL A 1 84 ? -30.868 5.756 35.028 1.00 66.94 84 VAL A C 1
ATOM 701 O O . VAL A 1 84 ? -30.754 6.958 35.269 1.00 66.94 84 VAL A O 1
ATOM 704 N N . HIS A 1 85 ? -30.777 5.275 33.791 1.00 68.69 85 HIS A N 1
ATOM 705 C CA . HIS A 1 85 ? -30.762 6.160 32.638 1.00 68.69 85 HIS A CA 1
ATOM 706 C C . HIS A 1 85 ? -32.142 6.816 32.496 1.00 68.69 85 HIS A C 1
ATOM 708 O O . HIS A 1 85 ? -33.153 6.106 32.510 1.00 68.69 85 HIS A O 1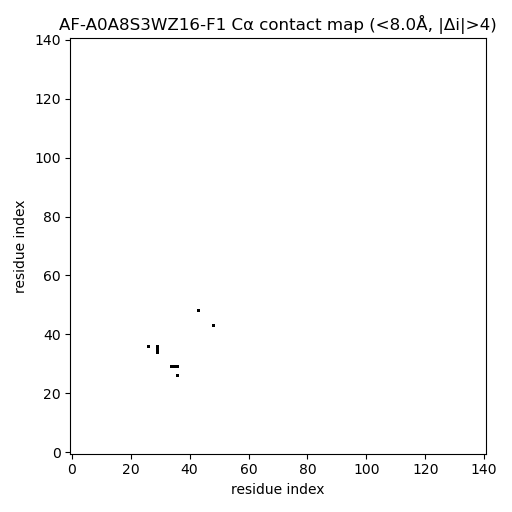
ATOM 714 N N . PRO A 1 86 ? -32.220 8.151 32.346 1.00 72.81 86 PRO A N 1
ATOM 715 C CA . PRO A 1 86 ? -33.472 8.783 31.965 1.00 72.81 86 PRO A CA 1
ATOM 716 C C . PRO A 1 86 ? -33.932 8.193 30.622 1.00 72.81 86 PRO A C 1
ATOM 718 O O . PRO A 1 86 ? -33.083 7.886 29.777 1.00 72.81 86 PRO A O 1
ATOM 721 N N . PRO A 1 87 ? -35.248 8.021 30.403 1.00 78.31 87 PRO A N 1
ATOM 722 C CA . PRO A 1 87 ? -35.754 7.463 29.158 1.00 78.31 87 PRO A CA 1
ATOM 723 C C . PRO A 1 87 ? -35.210 8.273 27.978 1.00 78.31 87 PRO A C 1
ATOM 725 O O . PRO A 1 87 ? -35.359 9.498 27.923 1.00 78.31 87 PRO A O 1
ATOM 728 N N . LEU A 1 88 ? -34.534 7.576 27.062 1.00 73.75 88 LEU A N 1
ATOM 729 C CA . LEU A 1 88 ? -33.976 8.143 25.839 1.00 73.75 88 LEU A CA 1
ATOM 730 C C . LEU A 1 88 ? -35.094 8.866 25.083 1.00 73.75 88 LEU A C 1
ATOM 732 O O . LEU A 1 88 ? -35.994 8.234 24.530 1.00 73.75 88 LEU A O 1
ATOM 736 N N . LYS A 1 89 ? -35.046 10.203 25.064 1.00 76.38 89 LYS A N 1
ATOM 737 C CA . LYS A 1 89 ? -35.915 10.993 24.191 1.00 76.38 89 LYS A CA 1
ATOM 738 C C . LYS A 1 89 ? -35.544 10.638 22.756 1.00 76.38 89 LYS A C 1
ATOM 740 O O . LYS A 1 89 ? -34.396 10.815 22.353 1.00 76.38 89 LYS A O 1
ATOM 745 N N . TYR A 1 90 ? -36.505 10.097 22.015 1.00 79.88 90 TYR A N 1
ATOM 746 C CA . TYR A 1 90 ? -36.322 9.717 20.622 1.00 79.88 90 TYR A CA 1
ATOM 747 C C . TYR A 1 90 ? -35.926 10.949 19.801 1.00 79.88 90 TYR A C 1
ATOM 749 O O . TYR A 1 90 ? -36.728 11.862 19.610 1.00 79.88 90 TYR A O 1
ATOM 757 N N . VAL A 1 91 ? -34.678 10.973 19.332 1.00 80.75 91 VAL A N 1
ATOM 758 C CA . VAL A 1 91 ? -34.226 11.897 18.293 1.00 80.75 91 VAL A CA 1
ATOM 759 C C . VAL A 1 91 ? -34.233 11.100 16.991 1.00 80.75 91 VAL A C 1
ATOM 761 O O . VAL A 1 91 ? -33.437 10.164 16.865 1.00 80.75 91 VAL A O 1
ATOM 764 N N . PRO A 1 92 ? -35.137 11.400 16.041 1.00 83.00 92 PRO A N 1
ATOM 765 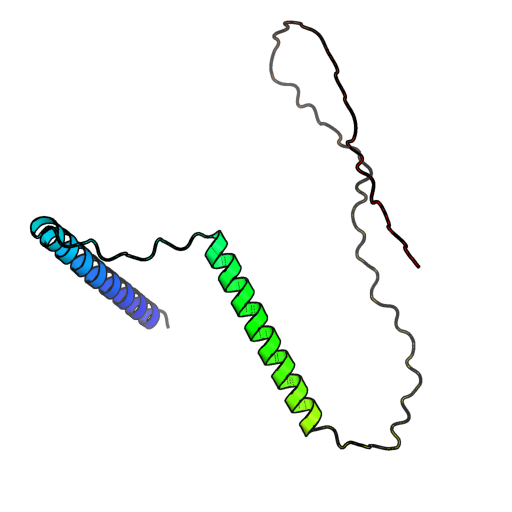C CA . PRO A 1 92 ? -35.126 10.722 14.758 1.00 83.00 92 PRO A CA 1
ATOM 766 C C . PRO A 1 92 ? -33.785 10.975 14.054 1.00 83.00 92 PRO A C 1
ATOM 768 O O . PRO A 1 92 ? -33.241 12.082 14.139 1.00 83.00 92 PRO A O 1
ATOM 771 N N . PRO A 1 93 ? -33.230 9.964 13.364 1.00 82.81 93 PRO A N 1
ATOM 772 C CA . PRO A 1 93 ? -32.014 10.140 12.587 1.00 82.81 93 PRO A CA 1
ATOM 773 C C . PRO A 1 93 ? -32.208 11.241 11.531 1.00 82.81 93 PRO A C 1
ATOM 775 O O . PRO A 1 93 ? -33.330 11.448 11.055 1.00 82.81 93 PRO A O 1
ATOM 778 N N . PRO A 1 94 ? -31.131 11.952 11.150 1.00 84.38 94 PRO A N 1
ATOM 779 C CA . PRO A 1 94 ? -31.209 13.006 10.148 1.00 84.38 94 PRO A CA 1
ATOM 780 C C . PRO A 1 94 ? -31.806 12.457 8.852 1.00 84.38 94 PRO A C 1
ATOM 782 O O . PRO A 1 94 ? -31.425 11.379 8.387 1.00 84.38 94 PRO A O 1
ATOM 785 N N . LEU A 1 95 ? -32.752 13.208 8.284 1.00 83.38 95 LEU A N 1
ATOM 786 C CA . LEU A 1 95 ? -33.444 12.809 7.065 1.00 83.38 95 LEU A CA 1
ATOM 787 C C . LEU A 1 95 ? -32.428 12.571 5.933 1.00 83.38 95 LEU A C 1
ATOM 789 O O . LEU A 1 95 ? -31.495 13.368 5.767 1.00 83.38 95 LEU A O 1
ATOM 793 N N . PRO A 1 96 ? -32.590 11.495 5.141 1.00 83.00 96 PRO A N 1
ATOM 794 C CA . PRO A 1 96 ? -31.757 11.263 3.972 1.00 83.00 96 PRO A CA 1
ATOM 795 C C . PRO A 1 96 ? -31.819 12.473 3.038 1.00 83.00 96 PRO A C 1
ATOM 797 O O . PRO A 1 96 ? -32.889 13.038 2.805 1.00 83.00 96 PRO A O 1
ATOM 800 N N . ARG A 1 97 ? -30.669 12.868 2.482 1.00 83.00 97 ARG A N 1
ATOM 801 C CA . ARG A 1 97 ? -30.624 13.936 1.477 1.00 83.00 97 ARG A CA 1
ATOM 802 C C . ARG A 1 97 ? -31.500 13.546 0.279 1.00 83.00 97 ARG A C 1
ATOM 804 O O . ARG A 1 97 ? -31.428 12.389 -0.143 1.00 83.00 97 ARG A O 1
ATOM 811 N N . PRO A 1 98 ? -32.289 14.479 -0.283 1.00 80.62 98 PRO A N 1
ATOM 812 C CA . PRO A 1 98 ? -33.124 14.186 -1.436 1.00 80.62 98 PRO A CA 1
ATOM 813 C C . PRO A 1 98 ? -32.238 13.737 -2.597 1.00 80.62 98 PRO A C 1
ATOM 815 O O . PRO A 1 98 ? -31.347 14.459 -3.045 1.00 80.62 98 PRO A O 1
ATOM 818 N N . MET A 1 99 ? -32.467 12.508 -3.048 1.00 80.19 99 MET A N 1
ATOM 819 C CA . MET A 1 99 ? -31.810 11.950 -4.219 1.00 80.19 99 MET A CA 1
ATOM 820 C C . MET A 1 99 ? -32.603 12.409 -5.449 1.00 80.19 99 MET A C 1
ATOM 822 O O . MET A 1 99 ? -33.835 12.320 -5.425 1.00 80.19 99 MET A O 1
ATOM 826 N N . PRO A 1 100 ? -31.958 12.935 -6.505 1.00 76.12 100 PRO A N 1
ATOM 827 C CA . PRO A 1 100 ? -32.679 13.328 -7.706 1.00 76.12 100 PRO A CA 1
ATOM 828 C C . PRO A 1 100 ? -33.398 12.105 -8.276 1.00 76.12 100 PRO A C 1
ATOM 830 O O . PRO A 1 100 ? -32.797 11.045 -8.458 1.00 76.12 100 PRO A O 1
ATOM 833 N N . SER A 1 101 ? -34.702 12.250 -8.517 1.00 74.62 101 SER A N 1
ATOM 834 C CA . SER A 1 101 ? -35.518 11.182 -9.082 1.00 74.62 101 SER A CA 1
ATOM 835 C C . SER A 1 101 ? -34.979 10.819 -10.460 1.00 74.62 101 SER A C 1
ATOM 837 O O . SER A 1 101 ? -34.980 11.639 -11.376 1.00 74.62 101 SER A O 1
ATOM 839 N N . THR A 1 102 ? -34.548 9.573 -10.626 1.00 66.81 102 THR A N 1
ATOM 840 C CA . THR A 1 102 ? -34.207 8.990 -11.926 1.00 66.81 102 THR A CA 1
ATOM 841 C C . THR A 1 102 ? -35.464 8.581 -12.705 1.00 66.81 102 THR A C 1
ATOM 843 O O . THR A 1 102 ? -35.433 7.645 -13.498 1.00 66.81 102 THR A O 1
ATOM 846 N N . SER A 1 103 ? -36.589 9.282 -12.516 1.00 62.62 103 SER A N 1
ATOM 847 C CA . SER A 1 103 ? -37.725 9.195 -13.432 1.00 62.62 103 SER A CA 1
ATOM 848 C C . SER A 1 103 ? -37.404 10.030 -14.666 1.00 62.62 103 SER A C 1
ATOM 850 O O . SER A 1 103 ? -37.437 11.259 -14.644 1.00 62.62 103 SER A O 1
ATOM 852 N N . GLY A 1 104 ? -37.017 9.325 -15.725 1.00 64.75 104 GLY A N 1
ATOM 853 C CA . GLY A 1 104 ? -36.403 9.872 -16.920 1.00 64.75 104 GLY A CA 1
ATOM 854 C C . GLY A 1 104 ? -37.149 11.034 -17.571 1.00 64.75 104 GLY A C 1
ATOM 855 O O . GLY A 1 104 ? -38.331 10.957 -17.896 1.00 64.75 104 GLY A O 1
ATOM 856 N N . ARG A 1 105 ? -36.377 12.069 -17.897 1.00 62.41 105 ARG A N 1
ATOM 857 C CA . ARG A 1 105 ? -36.578 12.846 -19.117 1.00 62.41 105 ARG A CA 1
ATOM 858 C C . ARG A 1 105 ? -35.218 13.320 -19.617 1.00 62.41 105 ARG A C 1
ATOM 860 O O . ARG A 1 105 ? -34.716 14.364 -19.220 1.00 62.41 105 ARG A O 1
ATOM 867 N N . VAL A 1 106 ? -34.598 12.504 -20.467 1.00 60.53 106 VAL A N 1
ATOM 868 C CA . VAL A 1 106 ? -33.449 12.930 -21.271 1.00 60.53 106 VAL A CA 1
ATOM 869 C C . VAL A 1 106 ? -34.003 13.856 -22.349 1.00 60.53 106 VAL A C 1
ATOM 871 O O . VAL A 1 106 ? -34.514 13.405 -23.371 1.00 60.53 106 VAL A O 1
ATOM 874 N N . SER A 1 107 ? -33.973 15.163 -22.104 1.00 60.59 107 SER A N 1
ATOM 875 C CA . SER A 1 107 ? -34.195 16.138 -23.168 1.00 60.59 107 SER A CA 1
ATOM 876 C C . SER A 1 107 ? -32.941 16.156 -24.038 1.00 60.59 107 SER A C 1
ATOM 878 O O . SER A 1 107 ? -31.954 16.804 -23.699 1.00 60.59 107 SER A O 1
ATOM 880 N N . HIS A 1 108 ? -32.955 15.409 -25.143 1.00 55.47 108 HIS A N 1
ATOM 881 C CA . HIS A 1 108 ? -31.931 15.533 -26.175 1.00 55.47 108 HIS A CA 1
ATOM 882 C C . HIS A 1 108 ? -32.010 16.947 -26.765 1.00 55.47 108 HIS A C 1
ATOM 884 O O . HIS A 1 108 ? -32.909 17.246 -27.549 1.00 55.47 108 HIS A O 1
ATOM 890 N N . SER A 1 109 ? -31.079 17.830 -26.400 1.00 57.03 109 SER A N 1
ATOM 891 C CA . SER A 1 109 ? -30.845 19.043 -27.179 1.00 57.03 109 SER A CA 1
ATOM 892 C C . SER A 1 109 ? -30.110 18.634 -28.455 1.00 57.03 109 SER A C 1
ATOM 894 O O . SER A 1 109 ? -28.893 18.466 -28.497 1.00 57.03 109 SER A O 1
ATOM 896 N N . ILE A 1 110 ? -30.873 18.401 -29.520 1.00 54.28 110 ILE A N 1
ATOM 897 C CA . ILE A 1 110 ? -30.315 18.213 -30.856 1.00 54.28 110 ILE A CA 1
ATOM 898 C C . ILE A 1 110 ? -29.738 19.569 -31.279 1.00 54.28 110 ILE A C 1
ATOM 900 O O . ILE A 1 110 ? -30.469 20.455 -31.714 1.00 54.28 110 ILE A O 1
ATOM 904 N N . ARG A 1 111 ? -28.419 19.756 -31.146 1.00 54.47 111 ARG A N 1
ATOM 905 C CA . ARG A 1 111 ? -27.711 20.772 -31.934 1.00 54.47 111 ARG A CA 1
ATOM 906 C C . ARG A 1 111 ? -27.607 20.243 -33.359 1.00 54.47 111 ARG A C 1
ATOM 908 O O . ARG A 1 111 ? -26.725 19.456 -33.685 1.00 54.47 111 ARG A O 1
ATOM 915 N N . SER A 1 112 ? -28.543 20.666 -34.199 1.00 46.88 112 SER A N 1
ATOM 916 C CA . SER A 1 112 ? -28.477 20.507 -35.644 1.00 46.88 112 SER A CA 1
ATOM 917 C C . SER A 1 112 ? -27.359 21.388 -36.195 1.00 46.88 112 SER A C 1
ATOM 919 O O . SER A 1 112 ? -27.556 22.585 -36.391 1.00 46.88 112 SER A O 1
ATOM 921 N N . ASN A 1 113 ? -26.187 20.813 -36.450 1.00 50.53 113 ASN A N 1
ATOM 922 C CA . ASN A 1 113 ? -25.343 21.317 -37.526 1.00 50.53 113 ASN A CA 1
ATOM 923 C C . ASN A 1 113 ? -24.391 20.225 -38.011 1.00 50.53 113 ASN A C 1
ATOM 925 O O . ASN A 1 113 ? -23.224 20.219 -37.647 1.00 50.53 113 ASN A O 1
ATOM 929 N N . CYS A 1 114 ? -24.905 19.274 -38.788 1.00 40.28 114 CYS A N 1
ATOM 930 C CA . CYS A 1 114 ? -24.112 18.500 -39.740 1.00 40.28 114 CYS A CA 1
ATOM 931 C C . CYS A 1 114 ? -25.047 17.994 -40.840 1.00 40.28 114 CYS A C 1
ATOM 933 O O . CYS A 1 114 ? -26.130 17.470 -40.584 1.00 40.28 114 CYS A O 1
ATOM 935 N N . GLN A 1 115 ? -24.627 18.258 -42.066 1.00 42.34 115 GLN A N 1
ATOM 936 C CA . GLN A 1 115 ? -25.374 18.130 -43.303 1.00 42.34 115 GLN A CA 1
ATOM 937 C C . GLN A 1 115 ? -25.603 16.659 -43.687 1.00 42.34 115 GLN A C 1
ATOM 939 O O . GLN A 1 115 ? -24.704 15.831 -43.604 1.00 42.34 115 GLN A O 1
ATOM 944 N N . ILE A 1 116 ? -26.837 16.376 -44.108 1.00 46.34 116 ILE A N 1
ATOM 945 C CA . ILE A 1 116 ? -27.239 15.554 -45.262 1.00 46.34 116 ILE A CA 1
ATOM 946 C C . ILE A 1 116 ? -26.230 14.475 -45.702 1.00 46.34 116 ILE A C 1
ATOM 948 O O . ILE A 1 116 ? -25.272 14.774 -46.398 1.00 46.34 116 ILE A O 1
ATOM 952 N N . THR A 1 117 ? -26.559 13.202 -45.467 1.00 41.78 117 THR A N 1
ATOM 953 C CA . THR A 1 117 ? -26.640 12.198 -46.547 1.00 41.78 117 THR A CA 1
ATOM 954 C C . THR A 1 117 ? -27.583 11.066 -46.132 1.00 41.78 117 THR A C 1
ATOM 956 O O . THR A 1 117 ? -27.369 10.346 -45.162 1.00 41.78 117 THR A O 1
ATOM 959 N N . GLN A 1 118 ? -28.679 10.938 -46.875 1.00 43.12 118 GLN A N 1
ATOM 960 C CA . GLN A 1 118 ? -29.595 9.806 -46.809 1.00 43.12 118 GLN A CA 1
ATOM 961 C C . GLN A 1 118 ? -28.934 8.575 -47.441 1.00 43.12 118 GLN A C 1
ATOM 963 O O . GLN A 1 118 ? -28.396 8.683 -48.542 1.00 43.12 118 GLN A O 1
ATOM 968 N N . LYS A 1 119 ? -29.069 7.399 -46.819 1.00 44.28 119 LYS A N 1
ATOM 969 C CA . LYS A 1 119 ? -29.289 6.128 -47.532 1.00 44.28 119 LYS A CA 1
ATOM 970 C C . LYS A 1 119 ? -29.882 5.079 -46.586 1.00 44.28 119 LYS A C 1
ATOM 972 O O . LYS A 1 119 ? -29.398 4.840 -45.487 1.00 44.28 119 LYS A O 1
ATOM 977 N N . ASN A 1 120 ? -30.991 4.513 -47.041 1.00 40.78 120 ASN A N 1
ATOM 978 C CA . ASN A 1 120 ? -31.892 3.607 -46.338 1.00 40.78 120 ASN A CA 1
ATOM 979 C C . ASN A 1 120 ? -31.281 2.212 -46.119 1.00 40.78 120 ASN A C 1
ATOM 981 O O . ASN A 1 120 ? -30.656 1.687 -47.035 1.00 40.78 120 ASN A O 1
ATOM 985 N N . SER A 1 121 ? -31.596 1.540 -45.002 1.00 39.03 121 SER A N 1
ATOM 986 C CA . SER A 1 121 ? -32.299 0.236 -45.034 1.00 39.03 121 SER A CA 1
ATOM 987 C C . SER A 1 121 ? -32.549 -0.388 -43.644 1.00 39.03 121 SER A C 1
ATOM 989 O O . SER A 1 121 ? -31.645 -0.739 -42.902 1.00 39.03 121 SER A O 1
ATOM 991 N N . LYS A 1 122 ? -33.848 -0.535 -43.350 1.00 40.91 122 LYS A N 1
ATOM 992 C CA . LYS A 1 122 ? -34.557 -1.656 -42.697 1.00 40.91 122 LYS A CA 1
ATOM 993 C C . LYS A 1 122 ? -34.015 -2.265 -41.389 1.00 40.91 122 LYS A C 1
ATOM 995 O O . LYS A 1 122 ? -33.221 -3.194 -41.366 1.00 40.91 122 LYS A O 1
ATOM 1000 N N . CYS A 1 123 ? -34.678 -1.835 -40.313 1.00 38.38 123 CYS A N 1
ATOM 1001 C CA . CYS A 1 123 ? -35.318 -2.663 -39.282 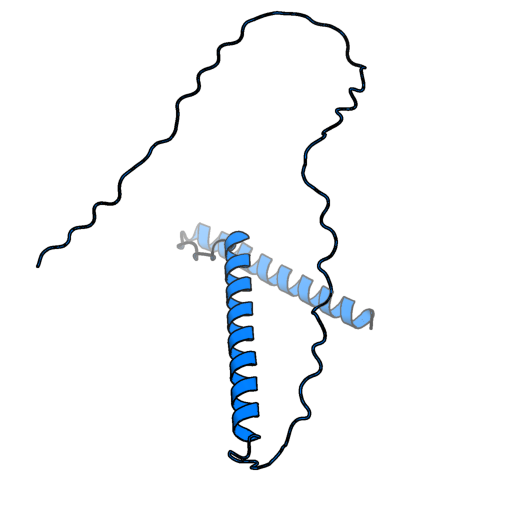1.00 38.38 123 CYS A CA 1
ATOM 1002 C C . CYS A 1 123 ? -35.282 -4.191 -39.511 1.00 38.38 123 CYS A C 1
ATOM 1004 O O . CYS A 1 123 ? -35.929 -4.697 -40.427 1.00 38.38 123 CYS A O 1
ATOM 1006 N N . SER A 1 124 ? -34.673 -4.926 -38.578 1.00 41.00 124 SER A N 1
ATOM 1007 C CA . SER A 1 124 ? -35.230 -6.198 -38.109 1.00 41.00 124 SER A CA 1
ATOM 1008 C C . SER A 1 124 ? -34.928 -6.372 -36.618 1.00 41.00 124 SER A C 1
ATOM 1010 O O . SER A 1 124 ? -33.787 -6.332 -36.164 1.00 41.00 124 SER A O 1
ATOM 1012 N N . LYS A 1 125 ? -36.002 -6.468 -35.834 1.00 50.38 125 LYS A N 1
ATOM 1013 C CA . LYS A 1 125 ? -35.985 -6.795 -34.409 1.00 50.38 125 LYS A CA 1
ATOM 1014 C C . LYS A 1 125 ? -35.847 -8.312 -34.292 1.00 50.38 125 LYS A C 1
ATOM 1016 O O . LYS A 1 125 ? -36.627 -9.026 -34.915 1.00 50.38 125 LYS A O 1
ATOM 1021 N N . SER A 1 126 ? -34.948 -8.805 -33.444 1.00 44.94 126 SER A N 1
ATOM 1022 C CA . SER A 1 126 ? -35.118 -10.138 -32.861 1.00 44.94 126 SER A CA 1
ATOM 1023 C C . SER A 1 126 ? -34.772 -10.089 -31.377 1.00 44.94 126 SER A C 1
ATOM 1025 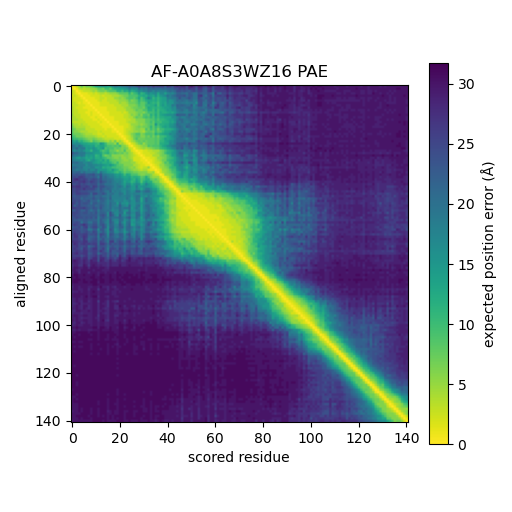O O . SER A 1 126 ? -33.629 -9.881 -30.980 1.00 44.94 126 SER A O 1
ATOM 1027 N N . THR A 1 127 ? -35.812 -10.190 -30.558 1.00 51.75 127 THR A N 1
ATOM 1028 C CA . THR A 1 127 ? -35.758 -10.475 -29.129 1.00 51.75 127 THR A CA 1
ATOM 1029 C C . THR A 1 127 ? -35.882 -11.986 -28.965 1.00 51.75 127 THR A C 1
ATOM 1031 O O . THR A 1 127 ? -36.786 -12.594 -29.538 1.00 51.75 127 THR A O 1
ATOM 1034 N N . LYS A 1 128 ? -35.018 -12.608 -28.157 1.00 55.75 128 LYS A N 1
ATOM 1035 C CA . LYS A 1 128 ? -35.334 -13.901 -27.537 1.00 55.75 128 LYS A CA 1
ATOM 1036 C C . LYS A 1 128 ? -35.088 -13.835 -26.028 1.00 55.75 128 LYS A C 1
ATOM 1038 O O . LYS A 1 128 ? -34.141 -13.164 -25.617 1.00 55.75 128 LYS A O 1
ATOM 1043 N N . PRO A 1 129 ? -35.956 -14.460 -25.213 1.00 49.81 129 PRO A N 1
ATOM 1044 C CA . PRO A 1 129 ? -36.042 -14.191 -23.789 1.00 49.81 129 PRO A CA 1
ATOM 1045 C C . PRO A 1 129 ? -35.307 -15.222 -22.923 1.00 49.81 129 PRO A C 1
ATOM 1047 O O . PRO A 1 129 ? -35.153 -16.382 -23.293 1.00 49.81 129 PRO A O 1
ATOM 1050 N N . LEU A 1 130 ? -34.904 -14.727 -21.751 1.00 44.31 130 LEU A N 1
ATOM 1051 C CA . LEU A 1 130 ? -34.897 -15.348 -20.422 1.00 44.31 130 LEU A CA 1
ATOM 1052 C C . LEU A 1 130 ? -34.726 -16.878 -20.341 1.00 44.31 130 LEU A C 1
ATOM 1054 O O . LEU A 1 130 ? -35.660 -17.654 -20.528 1.00 44.31 130 LEU A O 1
ATOM 1058 N N . HIS A 1 131 ? -33.534 -17.294 -19.923 1.00 46.84 131 HIS A N 1
ATOM 1059 C CA . HIS A 1 131 ? -33.257 -18.659 -19.507 1.00 46.84 131 HIS A CA 1
ATOM 1060 C C . HIS A 1 131 ? -33.585 -18.835 -18.017 1.00 46.84 131 HIS A C 1
ATOM 1062 O O . HIS A 1 131 ? -32.861 -18.348 -17.152 1.00 46.84 131 HIS A O 1
ATOM 1068 N N . SER A 1 132 ? -34.696 -19.507 -17.714 1.00 50.09 132 SER A N 1
ATOM 1069 C CA . SER A 1 132 ? -35.029 -19.995 -16.371 1.00 50.09 132 SER A CA 1
ATOM 1070 C C . SER A 1 132 ? -34.459 -21.401 -16.164 1.00 50.09 132 SER A C 1
ATOM 1072 O O . SER A 1 132 ? -34.759 -22.284 -16.969 1.00 50.09 132 SER A O 1
ATOM 1074 N N . PHE A 1 133 ? -33.752 -21.651 -15.059 1.00 49.16 133 PHE A N 1
ATOM 1075 C CA . PHE A 1 133 ? -33.503 -23.015 -14.582 1.00 49.16 133 PHE A CA 1
ATOM 1076 C C . PHE A 1 133 ? -33.958 -23.194 -13.129 1.00 49.16 133 PHE A C 1
ATOM 1078 O O . PHE A 1 133 ? -33.648 -22.402 -12.243 1.00 49.16 133 PHE A O 1
ATOM 1085 N N . LYS A 1 134 ? -34.762 -24.248 -12.954 1.00 45.25 134 LYS A N 1
ATOM 1086 C CA . LYS A 1 134 ? -35.426 -24.745 -11.743 1.00 45.25 134 LYS A CA 1
ATOM 1087 C C .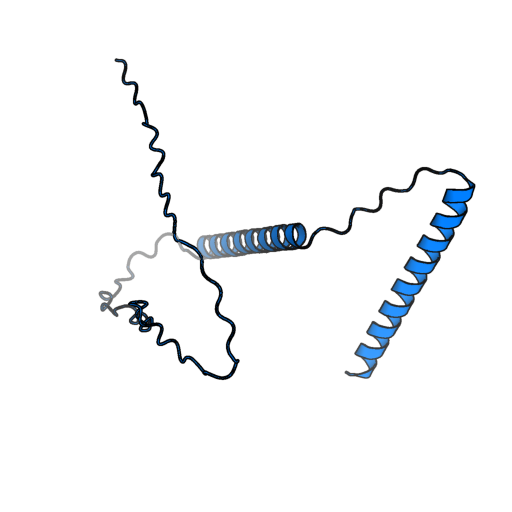 LYS A 1 134 ? -34.422 -25.166 -10.663 1.00 45.25 134 LYS A C 1
ATOM 1089 O O . LYS A 1 134 ? -33.474 -25.883 -10.961 1.00 45.25 134 LYS A O 1
ATOM 1094 N N . MET A 1 135 ? -34.725 -24.843 -9.407 1.00 45.53 135 MET A N 1
ATOM 1095 C CA . MET A 1 135 ? -34.192 -25.542 -8.232 1.00 45.53 135 MET A CA 1
ATOM 1096 C C . MET A 1 135 ? -35.073 -26.769 -7.958 1.00 45.53 135 MET A C 1
ATOM 1098 O O . MET A 1 135 ? -36.296 -26.641 -7.885 1.00 45.53 135 MET A O 1
ATOM 1102 N N . GLN A 1 136 ? -34.473 -27.955 -7.853 1.00 55.47 136 GLN A N 1
ATOM 1103 C CA . GLN A 1 136 ? -35.148 -29.170 -7.392 1.00 55.47 136 GLN A CA 1
ATOM 1104 C C . GLN A 1 136 ? -34.815 -29.376 -5.912 1.00 55.47 136 GLN A C 1
ATOM 1106 O O . GLN A 1 136 ? -33.647 -29.500 -5.553 1.00 55.47 136 GLN A O 1
ATOM 1111 N N . ASN A 1 137 ? -35.846 -29.402 -5.067 1.00 54.00 137 ASN A N 1
ATOM 1112 C CA . ASN A 1 137 ? -35.744 -29.774 -3.659 1.00 54.00 137 ASN A CA 1
ATOM 1113 C C . ASN A 1 137 ? -36.026 -31.276 -3.546 1.00 54.00 137 ASN A C 1
ATOM 1115 O O . ASN A 1 137 ? -37.122 -31.706 -3.900 1.00 54.00 137 ASN A O 1
ATOM 1119 N N . ASN A 1 138 ? -35.078 -32.053 -3.026 1.00 53.38 138 ASN A N 1
ATOM 1120 C CA . ASN A 1 138 ? -35.323 -33.437 -2.623 1.00 53.38 138 ASN A CA 1
ATOM 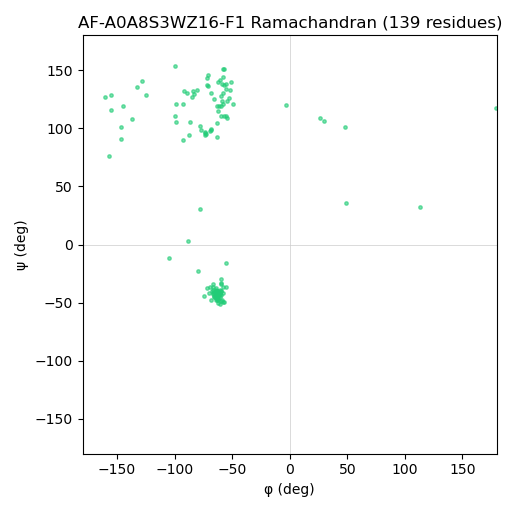1121 C C . ASN A 1 138 ? -35.543 -33.473 -1.105 1.00 53.38 138 ASN A C 1
ATOM 1123 O O . ASN A 1 138 ? -34.592 -33.349 -0.339 1.00 53.38 138 ASN A O 1
ATOM 1127 N N . LEU A 1 139 ? -36.799 -33.640 -0.681 1.00 48.38 139 LEU A N 1
ATOM 1128 C CA . LEU A 1 139 ? -37.114 -34.269 0.602 1.00 48.38 139 LEU A CA 1
ATOM 1129 C C . LEU A 1 139 ? -37.085 -35.781 0.380 1.00 48.38 139 LEU A C 1
ATOM 1131 O O . LEU A 1 139 ? -37.754 -36.254 -0.536 1.00 48.38 139 LEU A O 1
ATOM 1135 N N . HIS A 1 140 ? -36.370 -36.523 1.218 1.00 52.78 140 HIS A N 1
ATOM 1136 C CA . HIS A 1 140 ? -36.702 -37.912 1.530 1.00 52.78 140 HIS A CA 1
ATOM 1137 C C . HIS A 1 140 ? -36.635 -38.090 3.048 1.00 52.78 140 HIS A C 1
ATOM 1139 O O . HIS A 1 140 ? -35.752 -37.527 3.698 1.00 52.78 140 HIS A O 1
ATOM 1145 N N . SER A 1 141 ? -37.664 -38.782 3.544 1.00 48.44 141 SER A N 1
ATOM 1146 C CA . SER A 1 141 ? -37.958 -39.157 4.930 1.00 48.44 141 SER A CA 1
ATOM 1147 C C . SER A 1 141 ? -36.894 -40.019 5.590 1.00 48.44 141 SER A C 1
ATOM 1149 O O . SER A 1 141 ? -36.204 -40.766 4.864 1.00 48.44 141 SER A O 1
#